Protein AF-A0A923UBM0-F1 (afdb_monomer_lite)

Foldseek 3Di:
DQDFQQKKKWQAAPVDPPIDIQRGPVSRVVVVVVLVVDPPLQRVLRMDIDGPPDDDPQPAQEDEDQDPVVLVVVQVVCPPPPHDHHYDHDPDNNDRPDD

Secondary structure (DSSP, 8-state):
---TTSEEEESS-TTSTT--EE-SHHHHHHHHHHHHH-S-HHHHHH--EEESS---GGG--EEEESSHHHHHHHHHHGGGSS---EEEE-TTTTPPPP-

Sequence (99 aa):
NTADGAIVVTDGDAAHVLTRFAASTESSERMLRRLRADDNAETIVEAELLVKDSLPFELVTLVGVANDRVRDEVRALLKSSEHSPKVSVYPPWFQKPEA

Structure (mmCIF, N/CA/C/O backbone):
data_AF-A0A923UBM0-F1
#
_entry.id   AF-A0A923UBM0-F1
#
loop_
_atom_site.group_PDB
_atom_site.id
_atom_site.type_symbol
_atom_site.label_atom_id
_atom_site.label_alt_id
_atom_site.label_comp_id
_atom_site.label_asym_id
_atom_site.label_entity_id
_atom_site.label_seq_id
_atom_site.pdbx_PDB_ins_code
_atom_site.Cartn_x
_atom_site.Cartn_y
_atom_site.Cartn_z
_atom_site.occupancy
_atom_site.B_iso_or_equiv
_atom_site.auth_seq_id
_atom_site.auth_comp_id
_atom_site.auth_asym_id
_atom_site.auth_atom_id
_atom_site.pdbx_PDB_model_num
ATOM 1 N N . ASN A 1 1 ? -16.320 7.165 8.182 1.00 45.88 1 ASN A N 1
ATOM 2 C CA . ASN A 1 1 ? -16.674 6.376 9.377 1.00 45.88 1 ASN A CA 1
ATOM 3 C C . ASN A 1 1 ? -16.109 4.975 9.180 1.00 45.88 1 ASN A C 1
ATOM 5 O O . ASN A 1 1 ? -16.828 4.088 8.744 1.00 45.88 1 ASN A O 1
ATOM 9 N N . THR A 1 2 ? -14.800 4.80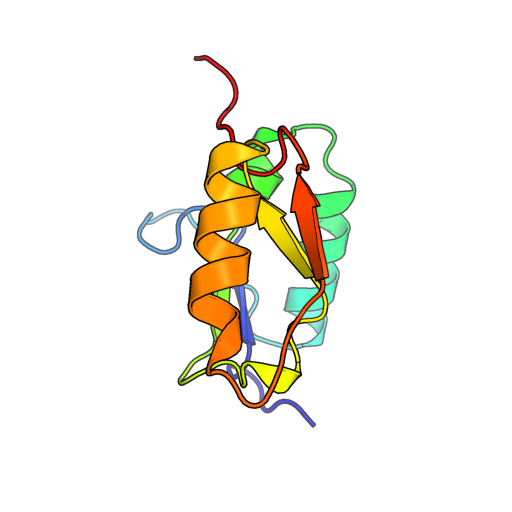0 9.338 1.00 54.38 2 THR A N 1
ATOM 10 C CA . THR A 1 2 ? -14.178 3.471 9.338 1.00 54.38 2 THR A CA 1
ATOM 11 C C . THR A 1 2 ? -14.402 2.895 10.724 1.00 54.38 2 THR A C 1
ATOM 13 O O . THR A 1 2 ? -13.908 3.453 11.699 1.00 54.38 2 THR A O 1
ATOM 16 N N . ALA A 1 3 ? -15.208 1.839 10.822 1.00 65.19 3 ALA A N 1
ATOM 17 C CA . ALA A 1 3 ? -15.333 1.091 12.066 1.00 65.19 3 ALA A CA 1
ATOM 18 C C 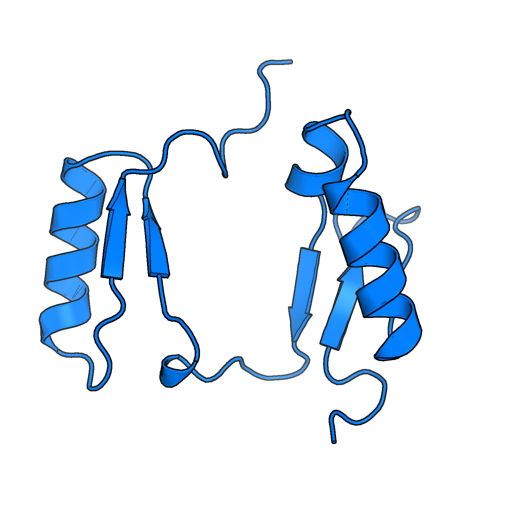. ALA A 1 3 ? -13.936 0.648 12.533 1.00 65.19 3 ALA A C 1
ATOM 20 O O . ALA A 1 3 ? -13.091 0.311 11.697 1.00 65.19 3 ALA A O 1
ATOM 21 N N . ASP A 1 4 ? -13.687 0.657 13.843 1.00 65.81 4 ASP A N 1
ATOM 22 C CA . ASP A 1 4 ? -12.432 0.138 14.389 1.00 65.81 4 ASP A CA 1
ATOM 23 C C . ASP A 1 4 ? -12.184 -1.293 13.878 1.00 65.81 4 ASP A C 1
ATOM 25 O O . ASP A 1 4 ? -13.099 -2.117 13.805 1.00 65.81 4 ASP A O 1
ATOM 29 N N . GLY A 1 5 ? -10.946 -1.568 13.462 1.00 72.38 5 GLY A N 1
ATOM 30 C CA . GLY A 1 5 ? -10.534 -2.837 12.859 1.00 72.38 5 GLY A CA 1
ATOM 31 C C . GLY A 1 5 ? -10.836 -3.003 11.363 1.00 72.38 5 GLY A C 1
ATOM 32 O O . GLY A 1 5 ? -10.493 -4.043 10.807 1.00 72.38 5 GLY A O 1
ATOM 33 N N . ALA A 1 6 ? -11.446 -2.023 10.682 1.00 84.31 6 ALA A N 1
ATOM 34 C CA . ALA A 1 6 ? -11.610 -2.075 9.220 1.00 84.31 6 ALA A CA 1
ATOM 35 C C . ALA A 1 6 ? -10.277 -1.899 8.470 1.00 84.31 6 ALA A C 1
ATOM 37 O O . ALA A 1 6 ? -10.076 -2.482 7.403 1.00 84.31 6 ALA A O 1
ATOM 38 N N . ILE A 1 7 ? -9.381 -1.094 9.046 1.00 89.75 7 ILE A N 1
ATOM 39 C CA . ILE A 1 7 ? -8.017 -0.857 8.579 1.00 89.75 7 ILE A CA 1
ATOM 40 C C . ILE A 1 7 ? -7.086 -1.095 9.762 1.00 89.75 7 ILE A C 1
ATOM 42 O O . ILE A 1 7 ? -7.331 -0.584 10.856 1.00 89.75 7 ILE A O 1
ATOM 46 N N . VAL A 1 8 ? -6.020 -1.855 9.535 1.00 94.75 8 VAL A N 1
ATOM 47 C CA . VAL A 1 8 ? -4.973 -2.106 10.524 1.00 94.75 8 VAL A CA 1
ATOM 48 C C . VAL A 1 8 ? -3.620 -1.808 9.893 1.00 94.75 8 VAL A C 1
ATOM 50 O O . VAL A 1 8 ? -3.378 -2.163 8.745 1.00 94.75 8 VAL A O 1
ATOM 53 N N . VAL A 1 9 ? -2.750 -1.135 10.638 1.00 95.81 9 VAL A N 1
ATOM 54 C CA . VAL A 1 9 ? -1.366 -0.869 10.223 1.00 95.81 9 VAL A CA 1
ATOM 55 C C . VAL A 1 9 ? -0.448 -1.678 11.120 1.00 95.81 9 VAL A C 1
ATOM 57 O O . VAL A 1 9 ? -0.659 -1.704 12.337 1.00 95.81 9 VAL A O 1
ATOM 60 N N . THR A 1 10 ? 0.546 -2.328 10.531 1.00 96.12 10 THR A N 1
ATOM 61 C CA . THR A 1 10 ? 1.616 -3.006 11.259 1.00 96.12 10 THR A CA 1
ATOM 62 C C . THR A 1 10 ? 2.927 -2.243 11.137 1.00 96.12 10 THR A C 1
ATOM 64 O O . THR A 1 10 ? 3.096 -1.424 10.237 1.00 96.12 10 THR A O 1
ATOM 67 N N . ASP A 1 11 ? 3.861 -2.485 12.054 1.00 93.88 11 ASP A N 1
ATOM 68 C CA . ASP A 1 11 ? 5.231 -1.966 11.965 1.00 93.88 11 ASP A CA 1
ATOM 69 C C . ASP A 1 11 ? 6.247 -2.985 11.420 1.00 93.88 11 ASP A C 1
ATOM 71 O O . ASP A 1 11 ? 7.450 -2.784 11.563 1.00 93.88 11 ASP A O 1
ATOM 75 N N . GLY A 1 12 ? 5.748 -4.056 10.799 1.00 93.06 12 GLY A N 1
ATOM 76 C CA . GLY A 1 12 ? 6.505 -5.142 10.182 1.00 93.06 12 GLY A CA 1
ATOM 77 C C . GLY A 1 12 ? 5.568 -6.211 9.604 1.00 93.06 12 GLY A C 1
ATOM 78 O O . GLY A 1 12 ? 4.348 -6.027 9.602 1.00 93.06 12 GLY A O 1
ATOM 79 N N . ASP A 1 13 ? 6.126 -7.344 9.179 1.00 92.00 13 ASP A N 1
ATOM 80 C CA . ASP A 1 13 ? 5.380 -8.506 8.668 1.00 92.00 13 ASP A CA 1
ATOM 81 C C . ASP A 1 13 ? 4.290 -8.957 9.659 1.00 92.00 13 ASP A C 1
ATOM 83 O O . ASP A 1 13 ? 4.596 -9.347 10.792 1.00 92.00 13 ASP A O 1
ATOM 87 N N . ALA A 1 14 ? 3.013 -8.931 9.259 1.00 93.69 14 ALA A N 1
ATOM 88 C CA . ALA A 1 14 ? 1.898 -9.304 10.128 1.00 93.69 14 ALA A CA 1
ATOM 89 C C . ALA A 1 14 ? 1.930 -10.773 10.588 1.00 93.69 14 ALA A C 1
ATOM 91 O O . ALA A 1 14 ? 1.281 -11.112 11.580 1.00 93.69 14 ALA A O 1
ATOM 92 N N . ALA A 1 15 ? 2.673 -11.653 9.914 1.00 93.62 15 ALA A N 1
ATOM 93 C CA . ALA A 1 15 ? 2.856 -13.037 10.341 1.00 93.62 15 ALA A CA 1
ATOM 94 C C . ALA A 1 15 ? 3.895 -13.190 11.470 1.00 93.62 15 ALA A C 1
ATOM 96 O O . ALA A 1 15 ? 3.968 -14.248 12.103 1.00 93.62 15 ALA A O 1
ATOM 97 N N . HIS A 1 16 ? 4.701 -12.160 11.744 1.00 94.88 16 HIS A N 1
ATOM 98 C CA . HIS A 1 16 ? 5.777 -12.232 12.724 1.00 94.88 16 HIS A CA 1
ATOM 99 C C . HIS A 1 16 ? 5.291 -11.953 14.161 1.00 94.88 16 HIS A C 1
ATOM 101 O O . HIS A 1 16 ? 4.529 -11.029 14.434 1.00 94.88 16 HIS A O 1
ATOM 107 N N . VAL A 1 17 ? 5.778 -12.741 15.129 1.00 94.19 17 VAL A N 1
ATOM 108 C CA . VAL A 1 17 ? 5.267 -12.757 16.519 1.00 94.19 17 VAL A CA 1
ATOM 109 C C . VAL A 1 17 ? 5.470 -11.446 17.288 1.00 94.19 17 VAL A C 1
ATOM 111 O O . VAL A 1 17 ? 4.738 -11.159 18.232 1.00 94.19 17 VAL A O 1
ATOM 114 N N . LEU A 1 18 ? 6.475 -10.657 16.908 1.00 94.62 18 LEU A N 1
ATOM 115 C CA . LEU A 1 18 ? 6.794 -9.380 17.561 1.00 94.62 18 LEU A CA 1
ATOM 116 C C . LEU A 1 18 ? 6.138 -8.166 16.891 1.00 94.62 18 LEU A C 1
ATOM 118 O O . LEU A 1 18 ? 6.319 -7.047 17.374 1.00 94.62 18 LEU A O 1
ATOM 122 N N . THR A 1 19 ? 5.397 -8.376 15.804 1.00 95.38 19 THR A N 1
ATOM 123 C CA . THR A 1 19 ? 4.787 -7.295 15.031 1.00 95.38 19 THR A CA 1
ATOM 124 C C . THR A 1 19 ? 3.690 -6.613 15.827 1.00 95.38 19 THR A C 1
ATOM 126 O O . THR A 1 19 ? 2.824 -7.255 16.430 1.00 95.38 19 THR A O 1
ATOM 129 N N . ARG A 1 20 ? 3.726 -5.280 15.853 1.00 95.25 20 ARG A N 1
ATOM 130 C CA . ARG A 1 20 ? 2.738 -4.470 16.560 1.00 95.25 20 ARG A CA 1
ATOM 131 C C . ARG A 1 20 ? 1.649 -4.046 15.597 1.00 95.25 20 ARG A C 1
ATOM 133 O O . ARG A 1 20 ? 1.921 -3.624 14.480 1.00 95.25 20 ARG A O 1
ATOM 140 N N . PHE A 1 21 ? 0.412 -4.081 16.080 1.00 96.38 21 PHE A N 1
ATOM 141 C CA . PHE A 1 21 ? -0.773 -3.745 15.299 1.00 96.38 21 PHE A CA 1
ATOM 142 C C . PHE A 1 21 ? -1.426 -2.473 15.836 1.00 96.38 21 PHE A C 1
ATOM 144 O O . PHE A 1 21 ? -1.649 -2.323 17.039 1.00 96.38 21 PHE A O 1
ATOM 151 N N . ALA A 1 22 ? -1.779 -1.572 14.928 1.00 96.31 22 ALA A N 1
ATOM 152 C CA . ALA A 1 22 ? -2.576 -0.386 15.189 1.00 96.31 22 ALA A CA 1
ATOM 153 C C . ALA A 1 22 ? -3.936 -0.522 14.492 1.00 96.31 22 ALA A C 1
ATOM 155 O O . ALA A 1 22 ? -4.024 -0.359 13.274 1.00 96.31 22 ALA A O 1
ATOM 156 N N . ALA A 1 23 ? -4.977 -0.855 15.264 1.00 93.94 23 ALA A N 1
ATOM 157 C CA . ALA A 1 23 ? -6.290 -1.269 14.751 1.00 93.94 23 ALA A CA 1
ATOM 158 C C . ALA A 1 23 ? -7.421 -0.237 14.923 1.00 93.94 23 ALA A C 1
ATOM 160 O O . ALA A 1 23 ? -8.530 -0.460 14.441 1.00 93.94 23 ALA A O 1
ATOM 161 N N . SER A 1 24 ? -7.168 0.884 15.602 1.00 92.69 24 SER A N 1
ATOM 162 C CA . SER A 1 24 ? -8.076 2.041 15.592 1.00 92.69 24 SER A CA 1
ATOM 163 C C . SER A 1 24 ? -7.573 3.101 14.625 1.00 92.69 24 SER A C 1
ATOM 165 O O . SER A 1 24 ? -6.359 3.270 14.492 1.00 92.69 24 SER A O 1
ATOM 167 N N . THR A 1 25 ? -8.484 3.880 14.034 1.00 89.75 25 THR A N 1
ATOM 168 C CA . THR A 1 25 ? -8.133 4.947 13.072 1.00 89.75 25 THR A CA 1
ATOM 169 C C . THR A 1 25 ? -7.024 5.860 13.616 1.00 89.75 25 THR A C 1
ATOM 171 O O . THR A 1 25 ? -6.016 6.098 12.954 1.00 89.75 25 THR A O 1
ATOM 174 N N . GLU A 1 26 ? -7.156 6.305 14.868 1.00 92.94 26 GLU A N 1
ATOM 175 C CA . GLU A 1 26 ? -6.176 7.177 15.522 1.00 92.94 26 GLU A CA 1
ATOM 176 C C . GLU A 1 26 ? -4.808 6.493 15.705 1.00 92.94 26 GLU A C 1
ATOM 178 O O . GLU A 1 26 ? -3.759 7.098 15.470 1.00 92.94 26 GLU 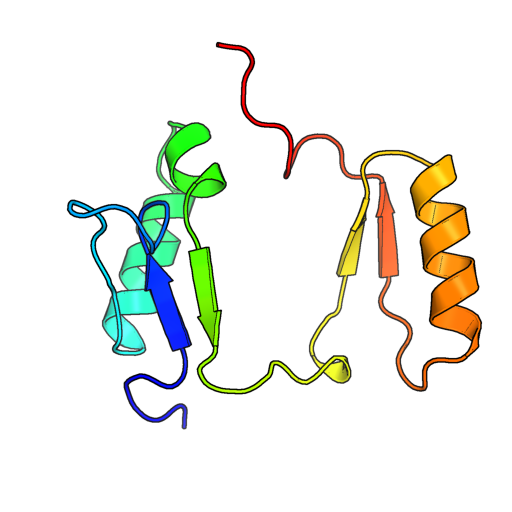A O 1
ATOM 183 N N . SER A 1 27 ? -4.793 5.219 16.116 1.00 94.94 27 SER A N 1
ATOM 184 C CA . SER A 1 27 ? -3.547 4.462 16.276 1.00 94.94 27 SER A CA 1
ATOM 185 C C . SER A 1 27 ? -2.852 4.211 14.936 1.00 94.94 27 SER A C 1
ATOM 187 O O . SER A 1 27 ? -1.630 4.354 14.859 1.00 94.94 27 SER A O 1
ATOM 189 N N . SER A 1 28 ? -3.616 3.898 13.886 1.00 94.38 28 SER A N 1
ATOM 190 C CA . SER A 1 28 ? -3.111 3.646 12.538 1.00 94.38 28 SER A CA 1
ATOM 191 C C . SER A 1 28 ? -2.490 4.911 11.952 1.00 94.38 28 SER A C 1
ATOM 193 O O . SER A 1 28 ? -1.365 4.873 11.460 1.00 94.38 28 SER A O 1
ATOM 195 N N . GLU A 1 29 ? -3.158 6.063 12.082 1.00 93.56 29 GLU A N 1
ATOM 196 C CA . GLU A 1 29 ? -2.605 7.349 11.648 1.00 93.56 29 GLU A CA 1
ATOM 197 C C . GLU A 1 29 ? -1.304 7.700 12.373 1.00 93.56 29 GLU A C 1
ATOM 199 O O . GLU A 1 29 ? -0.338 8.137 11.743 1.00 93.56 29 GLU A O 1
ATOM 204 N N . ARG A 1 30 ? -1.255 7.503 13.698 1.00 95.12 30 ARG A N 1
ATOM 205 C CA . ARG A 1 30 ? -0.026 7.724 14.472 1.00 95.12 30 ARG A CA 1
ATOM 206 C C . ARG A 1 30 ? 1.106 6.817 14.005 1.00 95.12 30 ARG A C 1
ATOM 208 O O . ARG A 1 30 ? 2.226 7.297 13.840 1.00 95.12 30 ARG A O 1
ATOM 215 N N . MET A 1 31 ? 0.824 5.534 13.782 1.00 95.12 31 MET A N 1
ATOM 216 C CA . MET A 1 31 ? 1.822 4.581 13.304 1.00 95.12 31 MET A CA 1
ATOM 217 C C . MET A 1 31 ? 2.332 4.963 11.911 1.00 95.12 31 MET A C 1
ATOM 219 O O . MET A 1 31 ? 3.540 5.034 11.726 1.00 95.12 31 MET A O 1
ATOM 223 N N . LEU A 1 32 ? 1.450 5.321 10.972 1.00 92.56 32 LEU A N 1
ATOM 224 C CA . LEU A 1 32 ? 1.838 5.769 9.629 1.00 92.56 32 LEU A CA 1
ATOM 225 C C . LEU A 1 32 ? 2.704 7.032 9.653 1.00 92.56 32 LEU A C 1
ATOM 227 O O . LEU A 1 32 ? 3.679 7.122 8.909 1.00 92.56 32 LEU A O 1
ATOM 231 N N . ARG A 1 33 ? 2.373 8.010 10.507 1.00 93.31 33 ARG A N 1
ATOM 232 C CA . ARG A 1 33 ? 3.200 9.216 10.685 1.00 93.31 33 ARG A CA 1
ATOM 233 C C . ARG A 1 33 ? 4.588 8.861 11.216 1.00 93.31 33 ARG A C 1
ATOM 235 O O . ARG A 1 33 ? 5.562 9.409 10.718 1.00 93.31 33 ARG A O 1
ATOM 242 N N . ARG A 1 34 ? 4.676 7.933 12.177 1.00 93.44 34 ARG A N 1
ATOM 243 C CA . ARG A 1 34 ? 5.953 7.438 12.711 1.00 93.44 34 ARG A CA 1
ATOM 244 C C . ARG A 1 34 ? 6.772 6.722 11.639 1.00 93.44 34 ARG A C 1
ATOM 246 O O . ARG A 1 34 ? 7.925 7.073 11.468 1.00 93.44 34 ARG A O 1
ATOM 253 N N . LEU A 1 35 ? 6.177 5.777 10.908 1.00 91.69 35 LEU A N 1
ATOM 254 C CA . LEU A 1 35 ? 6.854 5.013 9.852 1.00 91.69 35 LEU A CA 1
ATOM 255 C C . LEU A 1 35 ? 7.399 5.923 8.744 1.00 91.69 35 LEU A C 1
ATOM 257 O O . LEU A 1 35 ? 8.496 5.708 8.257 1.00 91.69 35 LEU A O 1
ATOM 261 N N . ARG A 1 36 ? 6.654 6.971 8.370 1.00 87.56 36 ARG A N 1
ATOM 262 C CA . ARG A 1 36 ? 7.102 7.966 7.378 1.00 87.56 36 ARG A CA 1
ATOM 263 C C . ARG A 1 36 ? 8.202 8.899 7.876 1.00 87.56 36 ARG A C 1
ATOM 265 O O . ARG A 1 36 ? 8.870 9.506 7.048 1.00 87.56 36 ARG A O 1
ATOM 272 N N . ALA A 1 37 ? 8.302 9.088 9.187 1.00 89.31 37 ALA A N 1
ATOM 273 C CA . ALA A 1 37 ? 9.313 9.930 9.815 1.00 89.31 37 ALA A CA 1
ATOM 274 C C . ALA A 1 37 ? 10.543 9.132 10.271 1.00 89.31 37 ALA A C 1
ATOM 276 O O . ALA A 1 37 ? 11.496 9.737 10.749 1.00 89.31 37 ALA A O 1
ATOM 277 N N . ASP A 1 38 ? 10.499 7.800 10.182 1.00 84.00 38 ASP A N 1
ATOM 278 C CA . ASP A 1 38 ? 11.635 6.935 10.471 1.00 84.00 38 ASP A CA 1
ATOM 279 C C . ASP A 1 38 ? 12.654 7.060 9.333 1.00 84.00 38 ASP A C 1
ATOM 281 O O . ASP A 1 38 ? 12.322 6.851 8.165 1.00 84.00 38 ASP A O 1
ATOM 285 N N . ASP A 1 39 ? 13.888 7.421 9.679 1.00 76.31 39 ASP A N 1
ATOM 286 C CA . ASP A 1 39 ? 14.992 7.503 8.724 1.00 76.31 39 ASP A CA 1
ATOM 287 C C . ASP A 1 39 ? 15.445 6.104 8.263 1.00 76.31 39 ASP A C 1
ATOM 289 O O . ASP A 1 39 ? 16.130 5.977 7.244 1.00 76.31 39 ASP A O 1
ATOM 293 N N . ASN A 1 40 ? 15.058 5.039 8.982 1.00 79.44 40 ASN A N 1
ATOM 294 C CA . ASN A 1 40 ? 15.282 3.670 8.545 1.00 79.44 40 ASN A CA 1
ATOM 295 C C . ASN A 1 40 ? 14.241 3.249 7.496 1.00 79.44 40 ASN A C 1
ATOM 297 O O . ASN A 1 40 ? 13.112 2.862 7.812 1.00 79.44 40 ASN A O 1
ATOM 301 N N . ALA A 1 41 ? 14.663 3.265 6.230 1.00 72.69 41 ALA A N 1
ATOM 302 C CA . ALA A 1 41 ? 13.846 2.849 5.096 1.00 72.69 41 ALA A CA 1
ATOM 303 C C . ALA A 1 41 ? 13.340 1.396 5.196 1.00 72.69 41 ALA A C 1
ATOM 305 O O . ALA A 1 41 ? 12.308 1.081 4.608 1.00 72.69 41 ALA A O 1
ATOM 306 N N . GLU A 1 42 ? 14.006 0.517 5.949 1.00 79.06 42 GLU A N 1
ATOM 307 C CA . GLU A 1 42 ? 13.557 -0.870 6.132 1.00 79.06 42 GLU A CA 1
ATOM 308 C C . GLU A 1 42 ? 12.242 -0.951 6.910 1.00 79.06 42 GLU A C 1
ATOM 310 O O . GLU A 1 42 ? 11.359 -1.726 6.545 1.00 79.06 42 GLU A O 1
ATOM 315 N N . THR A 1 43 ? 12.061 -0.112 7.938 1.00 81.31 43 THR A N 1
ATOM 316 C CA . THR A 1 43 ? 10.873 -0.170 8.799 1.00 81.31 43 THR A CA 1
ATOM 317 C C . THR A 1 43 ? 9.594 0.089 8.003 1.00 81.31 43 THR A C 1
ATOM 319 O O . THR A 1 43 ? 8.588 -0.585 8.206 1.00 81.31 43 THR A O 1
ATOM 322 N N . ILE A 1 44 ? 9.610 1.065 7.086 1.00 85.19 44 ILE A N 1
ATOM 323 C CA . ILE A 1 44 ? 8.440 1.374 6.251 1.00 85.19 44 ILE A CA 1
ATOM 324 C C . ILE A 1 44 ? 8.238 0.354 5.122 1.00 85.19 44 ILE A C 1
ATOM 326 O O . ILE A 1 44 ? 7.107 0.174 4.679 1.00 85.19 44 ILE A O 1
ATOM 330 N N . VAL A 1 45 ? 9.307 -0.311 4.670 1.00 84.50 45 VAL A N 1
ATOM 331 C CA . VAL A 1 45 ? 9.247 -1.355 3.634 1.00 84.50 45 VAL A CA 1
ATOM 332 C C . VAL A 1 45 ? 8.619 -2.643 4.165 1.00 84.50 45 VAL A C 1
ATOM 334 O O . VAL A 1 45 ? 7.864 -3.281 3.438 1.00 84.50 45 VAL A O 1
ATOM 337 N N . GLU A 1 46 ? 8.890 -3.014 5.418 1.00 87.94 46 GLU A N 1
ATOM 338 C CA . GLU A 1 46 ? 8.298 -4.208 6.040 1.00 87.94 46 GLU A CA 1
ATOM 339 C C . GLU A 1 46 ? 6.901 -3.952 6.634 1.00 87.94 46 GLU A C 1
ATOM 341 O O . GLU A 1 46 ? 6.211 -4.896 7.008 1.00 87.94 46 GLU A O 1
ATOM 346 N N . ALA A 1 47 ? 6.475 -2.693 6.753 1.00 92.38 47 ALA A N 1
ATOM 347 C CA . ALA A 1 47 ? 5.172 -2.338 7.306 1.00 92.38 47 ALA A CA 1
ATOM 348 C C . ALA A 1 47 ? 4.024 -2.736 6.361 1.00 92.38 47 ALA A C 1
ATOM 350 O O . ALA A 1 47 ? 4.090 -2.509 5.152 1.00 92.38 47 ALA A O 1
ATOM 351 N N . GLU A 1 48 ? 2.915 -3.228 6.914 1.00 92.88 48 GLU A N 1
ATOM 352 C CA . GLU A 1 48 ? 1.751 -3.653 6.134 1.00 92.88 48 GLU A CA 1
ATOM 353 C C . GLU A 1 48 ? 0.499 -2.831 6.468 1.00 92.88 48 GLU A C 1
ATOM 355 O O . GLU A 1 48 ? 0.255 -2.418 7.607 1.00 92.88 48 GLU A O 1
ATOM 360 N N . LEU A 1 49 ? -0.329 -2.600 5.444 1.00 92.31 49 LEU A N 1
ATOM 361 C CA . LEU A 1 49 ? -1.669 -2.031 5.573 1.00 92.31 49 LEU A CA 1
ATOM 362 C C . LEU A 1 49 ? -2.694 -3.127 5.277 1.00 92.31 49 LEU A C 1
ATOM 364 O O . LEU A 1 49 ? -2.872 -3.531 4.129 1.00 92.31 49 LEU A O 1
ATOM 368 N N . LEU A 1 50 ? -3.389 -3.579 6.313 1.00 92.75 50 LEU A N 1
ATOM 369 C CA . LEU A 1 50 ? -4.360 -4.660 6.235 1.00 92.75 50 LEU A CA 1
ATOM 370 C C . LEU A 1 50 ? -5.774 -4.086 6.148 1.00 92.75 50 LEU A C 1
ATOM 372 O O . LEU A 1 50 ? -6.181 -3.256 6.965 1.00 92.75 50 LEU A O 1
ATOM 376 N N . VAL A 1 51 ? -6.534 -4.567 5.168 1.00 91.44 51 VAL A N 1
ATOM 377 C CA . VAL A 1 51 ? -7.957 -4.262 4.990 1.00 91.44 51 VAL A CA 1
ATOM 378 C C . VAL A 1 51 ? -8.723 -5.563 5.177 1.00 91.44 51 VAL A C 1
ATOM 380 O O . VAL A 1 51 ? -8.394 -6.557 4.539 1.00 91.44 51 VAL A O 1
ATOM 383 N N . LYS A 1 52 ? -9.725 -5.563 6.063 1.00 86.62 52 LYS A N 1
ATOM 384 C CA . LYS A 1 52 ? -10.401 -6.790 6.519 1.00 86.62 52 LYS A CA 1
ATOM 385 C C . LYS A 1 52 ? -10.978 -7.652 5.388 1.00 86.62 52 LYS A C 1
ATOM 387 O O . LYS A 1 52 ? -10.886 -8.872 5.463 1.00 86.62 52 LYS A O 1
ATOM 392 N N . ASP A 1 53 ? -11.569 -7.017 4.379 1.00 87.44 53 ASP A N 1
ATOM 393 C CA . ASP A 1 53 ? -12.293 -7.712 3.310 1.00 87.44 53 ASP A CA 1
ATOM 394 C C . ASP A 1 53 ? -11.677 -7.408 1.940 1.00 87.44 53 ASP A C 1
ATOM 396 O O . ASP A 1 53 ? -11.048 -8.257 1.314 1.00 87.44 53 ASP A O 1
ATOM 400 N N . SER A 1 54 ? -11.843 -6.173 1.467 1.00 87.88 54 SER A N 1
ATOM 401 C CA . SER A 1 54 ? -11.332 -5.744 0.168 1.00 87.88 54 SER A CA 1
ATOM 402 C C . SER A 1 54 ? -11.161 -4.234 0.118 1.00 87.88 54 SER A C 1
ATOM 404 O O . SER A 1 54 ? -11.966 -3.497 0.689 1.00 87.88 54 SER A O 1
ATOM 406 N N . LEU A 1 55 ? -10.159 -3.778 -0.631 1.00 86.50 55 LEU A N 1
ATOM 407 C CA . LEU A 1 55 ? -10.022 -2.380 -1.019 1.00 86.50 55 LEU A CA 1
ATOM 408 C C . LEU A 1 55 ? -10.679 -2.171 -2.396 1.00 86.50 55 LEU A C 1
ATOM 410 O O . LEU A 1 55 ? -10.251 -2.822 -3.353 1.00 86.50 55 LEU A O 1
ATOM 414 N N . PRO A 1 56 ? -11.672 -1.273 -2.528 1.00 89.62 56 PRO A N 1
ATOM 415 C CA . PRO A 1 56 ? -12.231 -0.928 -3.830 1.00 89.62 56 PRO A CA 1
ATOM 416 C C . PRO A 1 56 ? -11.157 -0.333 -4.749 1.00 89.62 56 PRO A C 1
ATOM 418 O O . PRO A 1 56 ? -10.437 0.596 -4.365 1.00 89.62 56 PRO A O 1
ATOM 421 N N . PHE A 1 57 ? -11.020 -0.883 -5.956 1.00 89.94 57 PHE A N 1
ATOM 422 C CA . PHE A 1 57 ? -9.925 -0.530 -6.863 1.00 89.94 57 PHE A CA 1
ATOM 423 C C . PHE A 1 57 ? -10.025 0.915 -7.371 1.00 89.94 57 PHE A C 1
ATOM 425 O O . PHE A 1 57 ? -9.005 1.551 -7.624 1.00 89.94 57 PHE A O 1
ATOM 432 N N . GLU A 1 58 ? -11.233 1.474 -7.443 1.00 93.38 58 GLU A N 1
ATOM 433 C CA . GLU A 1 58 ? -11.509 2.867 -7.804 1.00 93.38 58 GLU A CA 1
ATOM 434 C C . GLU A 1 58 ? -10.858 3.898 -6.867 1.00 93.38 58 GLU A C 1
ATOM 436 O O . GLU A 1 58 ? -10.651 5.049 -7.253 1.00 93.38 58 GLU A O 1
ATOM 441 N N . LEU A 1 59 ? -10.485 3.493 -5.648 1.00 91.50 59 LEU A N 1
ATOM 442 C CA . LEU A 1 59 ? -9.776 4.353 -4.697 1.00 91.50 59 LEU A CA 1
ATOM 443 C C . LEU A 1 59 ? -8.269 4.434 -4.978 1.00 91.50 59 LEU A C 1
ATOM 445 O O . LEU A 1 59 ? -7.584 5.309 -4.443 1.00 91.50 59 LEU A O 1
ATOM 449 N N . VAL A 1 60 ? -7.732 3.543 -5.813 1.00 91.19 60 VAL A N 1
ATOM 450 C CA . VAL A 1 60 ? -6.316 3.544 -6.189 1.00 91.19 60 VAL A CA 1
ATOM 451 C C . VAL A 1 60 ? -6.086 4.643 -7.218 1.00 91.19 60 VAL A C 1
ATOM 453 O O . VAL A 1 60 ? -6.654 4.619 -8.301 1.00 91.19 60 VAL A O 1
ATOM 456 N N . THR A 1 61 ? -5.232 5.619 -6.923 1.00 93.12 61 THR A N 1
ATOM 457 C CA . THR A 1 61 ? -4.941 6.726 -7.858 1.00 93.12 61 THR A CA 1
ATOM 458 C C . THR A 1 61 ? -3.673 6.493 -8.683 1.00 93.12 61 THR A C 1
ATOM 460 O O . THR A 1 61 ? -3.527 7.037 -9.783 1.00 93.12 61 THR A O 1
ATOM 463 N N . LEU A 1 62 ? -2.761 5.663 -8.173 1.00 91.94 62 LEU A N 1
ATOM 464 C CA . LEU A 1 62 ? -1.436 5.414 -8.727 1.00 91.94 62 LEU A CA 1
ATOM 465 C C . LEU A 1 62 ? -1.024 3.957 -8.492 1.00 91.94 62 LEU A C 1
ATOM 467 O O . LEU A 1 62 ? -1.110 3.461 -7.374 1.00 91.94 62 LEU A O 1
ATOM 471 N N . VAL A 1 63 ? -0.495 3.317 -9.531 1.00 91.06 63 VAL A N 1
ATOM 472 C CA . VAL A 1 63 ? 0.223 2.042 -9.459 1.00 91.06 63 VAL A CA 1
ATOM 473 C C . VAL A 1 63 ? 1.692 2.311 -9.779 1.00 91.06 63 VAL A C 1
ATOM 475 O O . VAL A 1 63 ? 2.040 2.715 -10.893 1.00 91.06 63 VAL A O 1
ATOM 478 N N . GLY A 1 64 ? 2.554 2.135 -8.779 1.00 89.19 64 GLY A N 1
ATOM 479 C CA . GLY A 1 64 ? 4.004 2.198 -8.948 1.00 89.19 64 GLY A CA 1
ATOM 480 C C . GLY A 1 64 ? 4.537 0.879 -9.502 1.00 89.19 64 GLY A C 1
ATOM 481 O O . GLY A 1 64 ? 4.137 -0.186 -9.043 1.00 89.19 64 GLY A O 1
ATOM 482 N N . VAL A 1 65 ? 5.436 0.939 -10.481 1.00 90.19 65 VAL A N 1
ATOM 483 C CA . VAL A 1 65 ? 6.080 -0.248 -11.068 1.00 90.19 65 VAL A CA 1
ATOM 484 C C . VAL A 1 65 ? 7.595 -0.083 -11.138 1.00 90.19 65 VAL A C 1
ATOM 486 O O . VAL A 1 65 ? 8.115 1.034 -11.127 1.00 90.19 65 VAL A O 1
ATOM 489 N N . ALA A 1 66 ? 8.304 -1.208 -11.25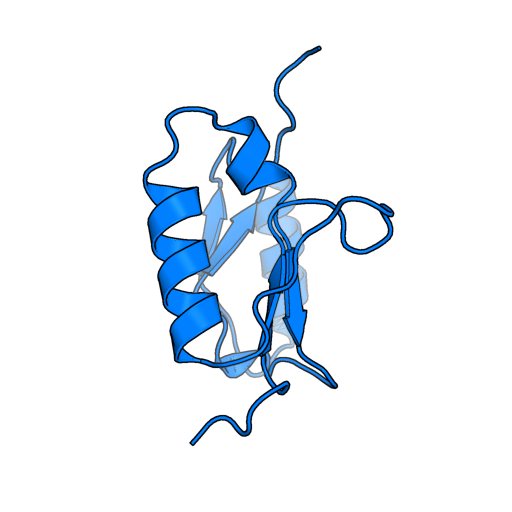3 1.00 86.25 66 ALA A N 1
ATOM 490 C CA . ALA A 1 66 ? 9.763 -1.238 -11.209 1.00 86.25 66 ALA A CA 1
ATOM 491 C C . ALA A 1 66 ? 10.447 -0.637 -12.451 1.00 86.25 66 ALA A C 1
ATOM 493 O O . ALA A 1 66 ? 11.531 -0.077 -12.337 1.00 86.25 66 ALA A O 1
ATOM 494 N N . ASN A 1 67 ? 9.859 -0.778 -13.643 1.00 88.62 67 ASN A N 1
ATOM 495 C CA . ASN A 1 67 ? 10.469 -0.345 -14.907 1.00 88.62 67 ASN A CA 1
ATOM 496 C C . ASN A 1 67 ? 9.422 -0.161 -16.019 1.00 88.62 67 ASN A C 1
ATOM 498 O O . ASN A 1 67 ? 8.256 -0.532 -15.858 1.00 88.62 67 ASN A O 1
ATOM 502 N N . ASP A 1 68 ? 9.845 0.411 -17.152 1.00 93.19 68 ASP A N 1
ATOM 503 C CA . ASP A 1 68 ? 8.964 0.714 -18.287 1.00 93.19 68 ASP A CA 1
ATOM 504 C C . ASP A 1 68 ? 8.300 -0.534 -18.878 1.00 93.19 68 ASP A C 1
ATOM 506 O O . ASP A 1 68 ? 7.118 -0.484 -19.211 1.00 93.19 68 ASP A O 1
ATOM 510 N N . ARG A 1 69 ? 9.009 -1.673 -18.931 1.00 94.31 69 ARG A N 1
ATOM 511 C CA . ARG A 1 69 ? 8.438 -2.937 -19.424 1.00 94.31 69 ARG A CA 1
ATOM 512 C C . ARG A 1 69 ? 7.214 -3.340 -18.598 1.00 94.31 69 ARG A C 1
ATOM 514 O O . ARG A 1 69 ? 6.148 -3.583 -19.153 1.00 94.31 69 ARG A O 1
ATOM 521 N N . VAL A 1 70 ? 7.350 -3.352 -17.270 1.00 93.56 70 VAL A N 1
ATOM 522 C CA . VAL A 1 70 ? 6.239 -3.681 -16.361 1.00 93.56 70 VAL A CA 1
ATOM 523 C C . VAL A 1 70 ? 5.140 -2.617 -16.427 1.00 93.56 70 VAL A C 1
ATOM 525 O O . VAL A 1 70 ? 3.961 -2.955 -16.358 1.00 93.56 70 VAL A O 1
ATOM 528 N N . ARG A 1 71 ? 5.486 -1.332 -16.612 1.00 93.88 71 ARG A N 1
ATOM 529 C CA . ARG A 1 71 ? 4.483 -0.269 -16.808 1.00 93.88 71 ARG A CA 1
ATOM 530 C C . ARG A 1 71 ? 3.582 -0.583 -17.990 1.00 93.88 71 ARG A C 1
ATOM 532 O O . ARG A 1 71 ? 2.367 -0.447 -17.876 1.00 93.88 71 ARG A O 1
ATOM 539 N N . ASP A 1 72 ? 4.170 -0.965 -19.114 1.00 96.44 72 ASP A N 1
ATOM 540 C CA . ASP A 1 72 ? 3.423 -1.196 -20.343 1.00 96.44 72 ASP A CA 1
ATOM 541 C C . ASP A 1 72 ? 2.544 -2.452 -20.238 1.00 96.44 72 ASP A C 1
ATOM 543 O O . ASP A 1 72 ? 1.388 -2.421 -20.663 1.00 96.44 72 ASP A O 1
ATOM 547 N N . GLU A 1 73 ? 3.033 -3.504 -19.574 1.00 96.00 73 GLU A N 1
ATOM 548 C CA . GLU A 1 73 ? 2.252 -4.704 -19.237 1.00 96.00 73 GLU A CA 1
ATOM 549 C C . GLU A 1 73 ? 1.047 -4.373 -18.342 1.00 96.00 73 GLU A C 1
ATOM 551 O O . GLU A 1 73 ? -0.090 -4.704 -18.683 1.00 96.00 73 GLU A O 1
ATOM 556 N N . VAL A 1 74 ? 1.261 -3.648 -17.239 1.00 94.62 74 VAL A N 1
ATOM 557 C CA . VAL A 1 74 ? 0.179 -3.237 -16.327 1.00 94.62 74 VAL A CA 1
ATOM 558 C C . VAL A 1 74 ? -0.826 -2.334 -17.042 1.00 94.62 74 VAL A C 1
ATOM 560 O O . VAL A 1 74 ? -2.033 -2.530 -16.917 1.00 94.62 74 VAL A O 1
ATOM 563 N N . ARG A 1 75 ? -0.362 -1.375 -17.854 1.00 95.56 75 ARG A N 1
ATOM 564 C CA . ARG A 1 75 ? -1.255 -0.529 -18.660 1.00 95.56 75 ARG A CA 1
ATOM 565 C C . ARG A 1 75 ? -2.098 -1.343 -19.633 1.00 95.56 75 ARG A C 1
ATOM 567 O O . ARG A 1 75 ? -3.235 -0.960 -19.878 1.00 95.56 75 ARG A O 1
ATOM 574 N N . ALA A 1 76 ? -1.562 -2.419 -20.209 1.00 96.00 76 ALA A N 1
ATOM 575 C CA . ALA A 1 76 ? -2.325 -3.294 -21.090 1.00 96.00 76 ALA A CA 1
ATOM 576 C C . ALA A 1 76 ? -3.425 -4.051 -20.330 1.00 96.00 76 ALA A C 1
ATOM 578 O O . ALA A 1 76 ? -4.550 -4.103 -20.823 1.00 96.00 76 ALA A O 1
ATOM 579 N N . LEU A 1 77 ? -3.129 -4.560 -19.129 1.00 94.56 77 LEU A N 1
ATOM 580 C CA . LEU A 1 77 ? -4.106 -5.233 -18.262 1.00 94.56 77 LEU A CA 1
ATOM 581 C C . LEU A 1 77 ? -5.252 -4.302 -17.844 1.00 94.56 77 LEU A C 1
ATOM 583 O O . LEU A 1 77 ? -6.411 -4.701 -17.847 1.00 94.56 77 LEU A O 1
ATOM 587 N N . LEU A 1 78 ? -4.937 -3.041 -17.546 1.00 94.94 78 LEU A N 1
ATOM 588 C CA . LEU A 1 78 ? -5.924 -2.040 -17.130 1.00 94.94 78 LEU A CA 1
ATOM 589 C C . LEU A 1 78 ? -6.777 -1.488 -18.286 1.00 94.94 78 LEU A C 1
ATOM 591 O O . LEU A 1 78 ? -7.686 -0.701 -18.053 1.00 94.94 78 LEU A O 1
ATOM 595 N N . LYS A 1 79 ? -6.545 -1.883 -19.546 1.00 93.25 79 LYS A N 1
ATOM 596 C CA . LYS A 1 79 ? -7.392 -1.416 -20.663 1.00 93.25 79 LYS A CA 1
ATOM 597 C C . LYS A 1 79 ? -8.838 -1.897 -20.559 1.00 93.25 79 LYS A C 1
ATOM 599 O O . LYS A 1 79 ? -9.715 -1.256 -21.128 1.00 93.25 79 LYS A O 1
ATOM 604 N N . SER A 1 80 ? -9.071 -3.031 -19.899 1.00 88.62 80 SER A N 1
ATOM 605 C CA . SER A 1 80 ? -10.406 -3.608 -19.720 1.00 88.62 80 SER A CA 1
ATOM 606 C C . SER A 1 80 ? -11.040 -3.278 -18.369 1.00 88.62 80 SER A C 1
ATOM 608 O O . SER A 1 80 ? -12.134 -3.768 -18.102 1.00 88.62 80 SER A O 1
ATOM 610 N N . SER A 1 81 ? -10.371 -2.515 -17.498 1.00 90.94 81 SER A N 1
ATOM 611 C CA . SER A 1 81 ? -10.936 -2.126 -16.206 1.00 90.94 81 SER A CA 1
ATOM 612 C C . SER A 1 81 ? -11.769 -0.852 -16.328 1.00 90.94 81 SER A C 1
ATOM 614 O O . SER A 1 81 ? -11.459 0.045 -17.109 1.00 90.94 81 SER A O 1
ATOM 616 N N . GLU A 1 82 ? -12.825 -0.756 -15.521 1.00 93.44 82 GLU A N 1
ATOM 617 C CA . GLU A 1 82 ? -13.668 0.447 -15.453 1.00 93.44 82 GLU A CA 1
ATOM 618 C C . GLU A 1 82 ? -12.909 1.647 -14.868 1.00 93.44 82 GLU A C 1
ATOM 620 O O . GLU A 1 82 ? -13.173 2.795 -15.221 1.00 93.44 82 GLU A O 1
ATOM 625 N N . HIS A 1 83 ? -11.920 1.378 -14.011 1.00 94.69 83 HIS A N 1
ATOM 626 C CA . HIS A 1 83 ? -11.019 2.374 -13.444 1.00 94.69 83 HIS A CA 1
ATOM 627 C C . HIS A 1 83 ? -9.590 2.176 -13.949 1.00 94.69 83 HIS A C 1
ATOM 629 O O . HIS A 1 83 ? -9.078 1.057 -13.941 1.00 94.69 83 HIS A O 1
ATOM 635 N N . SER A 1 84 ? -8.925 3.258 -14.355 1.00 92.44 84 SER A N 1
ATOM 636 C CA . SER A 1 84 ? -7.560 3.229 -14.896 1.00 92.44 84 SER A CA 1
ATOM 637 C C . SER A 1 84 ? -6.649 4.177 -14.104 1.00 92.44 84 SER A C 1
ATOM 639 O O . SER A 1 84 ? -6.446 5.321 -14.529 1.00 92.44 84 SER A O 1
ATOM 641 N N . PRO A 1 85 ? -6.072 3.734 -12.970 1.00 94.88 85 PRO A N 1
ATOM 642 C CA . PRO A 1 85 ? -5.111 4.535 -12.217 1.00 94.88 85 PRO A CA 1
ATOM 643 C C . PRO A 1 85 ? -3.887 4.900 -13.060 1.00 94.88 85 PRO A C 1
ATOM 645 O O . PRO A 1 85 ? -3.524 4.214 -14.020 1.00 94.88 85 PRO A O 1
ATOM 648 N N . LYS A 1 86 ? -3.193 5.975 -12.671 1.00 94.62 86 LYS A N 1
ATOM 649 C CA . LYS A 1 86 ? -1.910 6.320 -13.291 1.00 94.62 86 LYS A CA 1
ATOM 650 C C . LYS A 1 86 ? -0.922 5.181 -13.036 1.00 94.62 86 LYS A C 1
ATOM 652 O O . LYS A 1 86 ? -0.763 4.766 -11.897 1.00 94.62 86 LYS A O 1
ATOM 657 N N . VAL A 1 87 ? -0.198 4.723 -14.056 1.00 94.62 87 VAL A N 1
ATOM 658 C CA . VAL A 1 87 ? 0.899 3.755 -13.879 1.00 94.62 87 VAL A CA 1
ATOM 659 C C . VAL A 1 87 ? 2.221 4.485 -14.070 1.00 94.62 87 VAL A C 1
ATOM 661 O O . VAL A 1 87 ? 2.471 5.034 -15.145 1.00 94.62 87 VAL A O 1
ATOM 664 N N . SER A 1 88 ? 3.054 4.541 -13.030 1.00 92.50 88 SER A N 1
ATOM 665 C CA . SER A 1 88 ? 4.330 5.272 -13.064 1.00 92.50 88 SER A CA 1
ATOM 666 C C . SER A 1 88 ? 5.491 4.368 -12.695 1.00 92.50 88 SER A C 1
ATOM 668 O O . SER A 1 88 ? 5.401 3.587 -11.752 1.00 92.50 88 SER A O 1
ATOM 670 N N . VAL A 1 89 ? 6.595 4.506 -13.428 1.00 91.12 89 VAL A N 1
ATOM 671 C CA . VAL A 1 89 ? 7.865 3.883 -13.050 1.00 91.12 89 VAL A CA 1
ATOM 672 C C . VAL A 1 89 ? 8.398 4.662 -11.855 1.00 9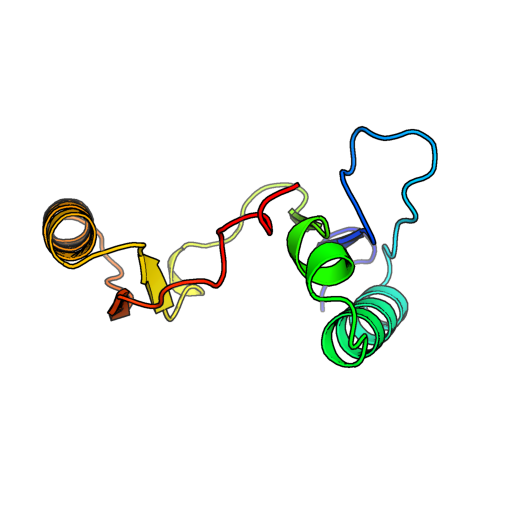1.12 89 VAL A C 1
ATOM 674 O O . VAL A 1 89 ? 8.652 5.859 -11.979 1.00 91.12 89 VAL A O 1
ATOM 677 N N . TYR A 1 90 ? 8.493 4.006 -10.701 1.00 78.62 90 TYR A N 1
ATOM 678 C CA . TYR A 1 90 ? 8.991 4.623 -9.473 1.00 78.62 90 TYR A CA 1
ATOM 679 C C . TYR A 1 90 ? 9.925 3.655 -8.728 1.00 78.62 90 TYR A C 1
ATOM 681 O O . TYR A 1 90 ? 9.521 3.001 -7.763 1.00 78.62 90 TYR A O 1
ATOM 689 N N . PRO A 1 91 ? 11.180 3.514 -9.182 1.00 61.16 91 PRO A N 1
ATOM 690 C CA . PRO A 1 91 ? 12.200 2.761 -8.464 1.00 61.16 91 PRO A CA 1
ATOM 691 C C . PRO A 1 91 ? 12.790 3.681 -7.372 1.00 61.16 91 PRO A C 1
ATOM 693 O O . PRO A 1 91 ? 13.193 4.791 -7.726 1.00 61.16 91 PRO A O 1
ATOM 696 N N . PRO A 1 92 ? 12.838 3.306 -6.073 1.00 64.88 92 PRO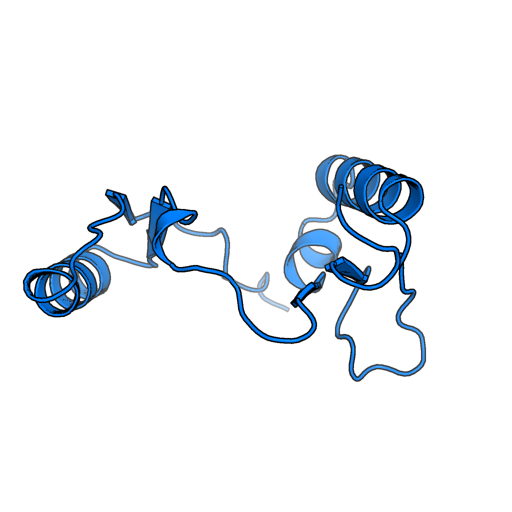 A N 1
ATOM 697 C CA . PRO A 1 92 ? 12.848 1.949 -5.524 1.00 64.88 92 PRO A CA 1
ATOM 698 C C . PRO A 1 92 ? 11.881 1.761 -4.327 1.00 64.88 92 PRO A C 1
ATOM 700 O O . PRO A 1 92 ? 12.293 1.295 -3.274 1.00 64.88 92 PRO A O 1
ATOM 703 N N . TRP A 1 93 ? 10.592 2.113 -4.435 1.00 63.12 93 TRP A N 1
ATOM 704 C CA . TRP A 1 93 ? 9.670 1.989 -3.280 1.00 63.12 93 TRP A CA 1
ATOM 705 C C . TRP A 1 93 ? 9.463 0.556 -2.761 1.00 63.12 93 TRP A C 1
ATOM 707 O O . TRP A 1 93 ? 9.050 0.386 -1.621 1.00 63.12 93 TRP A O 1
ATOM 717 N N . PHE A 1 94 ? 9.725 -0.456 -3.592 1.00 60.22 94 PHE A N 1
ATOM 718 C CA . PHE A 1 94 ? 9.431 -1.866 -3.296 1.00 60.22 94 PHE A CA 1
ATOM 719 C C . PHE A 1 94 ? 10.668 -2.766 -3.323 1.00 60.22 94 PHE A C 1
ATOM 721 O O . PHE A 1 94 ? 10.541 -3.989 -3.332 1.00 60.22 94 PHE A O 1
ATOM 728 N N . GLN A 1 95 ? 11.866 -2.187 -3.413 1.00 61.38 95 GLN A N 1
ATOM 729 C CA . GLN A 1 95 ? 13.085 -2.974 -3.286 1.00 61.38 95 GLN A CA 1
ATOM 730 C C . GLN A 1 95 ? 13.462 -3.007 -1.813 1.00 61.38 95 GLN A C 1
ATOM 732 O O . GLN A 1 95 ? 13.674 -1.955 -1.212 1.00 61.38 95 GLN A O 1
ATOM 737 N N . LYS A 1 96 ? 13.550 -4.214 -1.245 1.00 61.09 96 LYS A N 1
ATOM 738 C CA . LYS A 1 96 ? 14.260 -4.385 0.021 1.00 61.09 96 LYS A CA 1
ATOM 739 C C . LYS A 1 96 ? 15.692 -3.868 -0.183 1.00 61.09 96 LYS A C 1
ATOM 741 O O . LYS A 1 96 ? 16.273 -4.179 -1.231 1.00 61.09 96 LYS A O 1
ATOM 746 N N . PRO A 1 97 ? 16.238 -3.069 0.748 1.00 58.47 97 PRO A N 1
ATOM 747 C CA . PRO A 1 97 ? 17.657 -2.743 0.744 1.00 58.47 97 PRO A CA 1
ATOM 748 C C . PRO A 1 97 ? 18.486 -4.028 0.635 1.00 58.47 97 PRO A C 1
ATOM 750 O O . PRO A 1 97 ? 18.082 -5.079 1.135 1.00 58.47 97 PRO A O 1
ATOM 753 N N . GLU A 1 98 ? 19.599 -3.968 -0.091 1.00 59.41 98 GLU A N 1
ATOM 754 C CA . GLU A 1 98 ? 20.518 -5.103 -0.188 1.00 59.41 98 GLU A CA 1
ATOM 755 C C . GLU A 1 98 ? 21.094 -5.395 1.210 1.00 59.41 98 GLU A C 1
ATOM 757 O O . GLU A 1 98 ? 21.439 -4.456 1.929 1.00 59.41 98 GLU A O 1
ATOM 762 N N . ALA A 1 99 ? 21.114 -6.674 1.602 1.00 54.78 99 ALA A N 1
ATOM 763 C CA . ALA A 1 99 ? 21.527 -7.130 2.934 1.00 54.78 99 ALA A CA 1
ATOM 764 C C . ALA A 1 99 ? 23.044 -7.048 3.164 1.00 54.78 99 ALA A C 1
ATOM 766 O O . ALA A 1 99 ? 23.803 -7.265 2.191 1.00 54.78 99 ALA A O 1
#

Radius of gyration: 15.66 Å; chains: 1; bounding box: 38×23×39 Å

pLDDT: mean 86.89, std 11.78, range [45.88, 96.44]